Protein AF-A0A3N5R3W6-F1 (afdb_monomer)

Foldseek 3Di:
DVVVLVVLLVVLVVCCVVVVDDPVCSVVVSVVVVVVVVVVLVVLVVVVCVCCVPPVNVVVSVVVCVVCVVVVVVSCCSVVPDD

Mean predicted aligned error: 8.34 Å

Structure (mmCIF, N/CA/C/O backbone):
data_AF-A0A3N5R3W6-F1
#
_entry.id   AF-A0A3N5R3W6-F1
#
loop_
_atom_site.group_PDB
_atom_site.id
_atom_site.type_symbol
_atom_site.label_atom_id
_atom_site.label_alt_id
_atom_site.label_comp_id
_atom_site.label_asym_id
_atom_site.label_entity_id
_atom_site.label_seq_id
_atom_site.pdbx_PDB_ins_code
_atom_site.Cartn_x
_atom_site.Cartn_y
_atom_site.Cartn_z
_atom_site.occupancy
_atom_site.B_iso_or_equiv
_atom_site.auth_seq_id
_atom_site.auth_comp_id
_atom_site.auth_asym_id
_atom_site.auth_atom_id
_atom_site.pdbx_PDB_model_num
ATOM 1 N N . MET A 1 1 ? -5.653 3.001 -6.521 1.00 77.38 1 MET A N 1
ATOM 2 C CA . MET A 1 1 ? -5.083 3.449 -5.229 1.00 77.38 1 MET A CA 1
ATOM 3 C C . MET A 1 1 ? -6.181 3.751 -4.219 1.00 77.38 1 MET A C 1
ATOM 5 O O . MET A 1 1 ? -6.240 3.033 -3.234 1.00 77.38 1 MET A O 1
ATOM 9 N N . ALA A 1 2 ? -7.096 4.692 -4.486 1.00 84.94 2 ALA A N 1
ATOM 10 C CA . ALA A 1 2 ? -8.182 5.045 -3.557 1.00 84.94 2 ALA A CA 1
ATOM 11 C C . ALA A 1 2 ? -9.132 3.877 -3.212 1.00 84.94 2 ALA A C 1
ATOM 13 O O . ALA A 1 2 ? -9.313 3.567 -2.043 1.00 84.94 2 ALA A O 1
ATOM 14 N N . LEU A 1 3 ? -9.658 3.152 -4.210 1.00 86.88 3 LEU A N 1
ATOM 15 C CA . LEU A 1 3 ? -10.547 2.001 -3.959 1.00 86.88 3 LEU A CA 1
ATOM 16 C C . LEU A 1 3 ? -9.872 0.892 -3.137 1.00 86.88 3 LEU A C 1
ATOM 18 O O . LEU A 1 3 ? -10.460 0.345 -2.210 1.00 86.88 3 LEU A O 1
ATOM 22 N N . ARG A 1 4 ? -8.602 0.592 -3.437 1.00 87.50 4 ARG A N 1
ATOM 23 C CA . ARG A 1 4 ? -7.823 -0.398 -2.680 1.00 87.50 4 ARG A CA 1
ATOM 24 C C . ARG A 1 4 ? -7.531 0.078 -1.254 1.00 87.50 4 ARG A C 1
ATOM 26 O O . ARG A 1 4 ? -7.620 -0.731 -0.344 1.00 87.50 4 ARG A O 1
ATOM 33 N N . SER A 1 5 ? -7.230 1.366 -1.064 1.00 91.00 5 SER A N 1
ATOM 34 C CA . SER A 1 5 ? -7.096 1.991 0.261 1.00 91.00 5 SER A CA 1
ATOM 35 C C . SER A 1 5 ? -8.375 1.824 1.081 1.00 91.00 5 SER A C 1
ATOM 37 O O . SER A 1 5 ? -8.306 1.333 2.203 1.00 91.00 5 SER A O 1
ATOM 39 N N . GLY A 1 6 ? -9.537 2.131 0.494 1.00 92.44 6 GLY A N 1
ATOM 40 C CA . GLY A 1 6 ? -10.837 1.948 1.144 1.00 92.44 6 GLY A CA 1
ATOM 41 C C . GLY A 1 6 ? -11.101 0.495 1.543 1.00 92.44 6 GLY A C 1
ATOM 42 O O . GLY A 1 6 ? -11.473 0.232 2.682 1.00 92.44 6 GLY A O 1
ATOM 43 N N . ALA A 1 7 ? -10.820 -0.462 0.652 1.00 93.69 7 ALA A 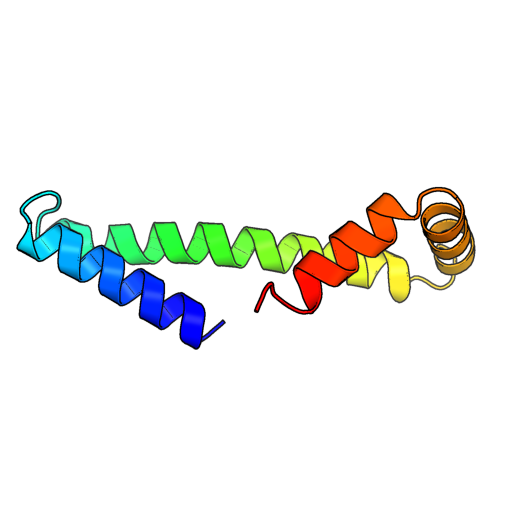N 1
ATOM 44 C CA . ALA A 1 7 ? -10.946 -1.887 0.966 1.00 93.69 7 ALA A CA 1
ATOM 45 C C . ALA A 1 7 ? -10.018 -2.327 2.116 1.00 93.69 7 ALA A C 1
ATOM 47 O O . ALA A 1 7 ? -10.423 -3.100 2.977 1.00 93.69 7 ALA A O 1
ATOM 48 N N . MET A 1 8 ? -8.786 -1.812 2.165 1.00 94.00 8 M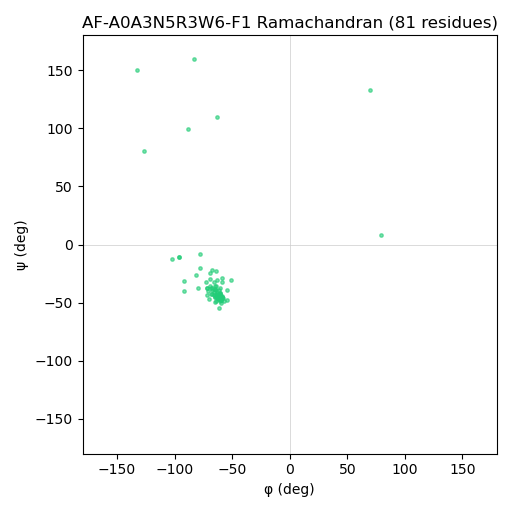ET A N 1
ATOM 49 C CA . MET A 1 8 ? -7.835 -2.109 3.246 1.00 94.00 8 MET A CA 1
ATOM 50 C C . MET A 1 8 ? -8.253 -1.481 4.581 1.00 94.00 8 MET A C 1
ATOM 52 O O . MET A 1 8 ? -8.051 -2.080 5.637 1.00 94.00 8 MET A O 1
ATOM 56 N N . ALA A 1 9 ? -8.845 -0.286 4.545 1.00 94.50 9 ALA A N 1
ATOM 57 C CA . ALA A 1 9 ? -9.415 0.347 5.728 1.00 94.50 9 ALA A CA 1
ATOM 58 C C . ALA A 1 9 ? -10.598 -0.469 6.268 1.00 94.50 9 ALA A C 1
ATOM 60 O O . ALA A 1 9 ? -10.641 -0.748 7.462 1.00 94.50 9 ALA A O 1
ATOM 61 N N . ALA A 1 10 ? -11.501 -0.916 5.388 1.00 95.94 10 ALA A N 1
ATOM 62 C CA . ALA A 1 10 ? -12.623 -1.775 5.758 1.00 95.94 10 ALA A CA 1
ATOM 63 C C . ALA A 1 10 ? -12.154 -3.085 6.413 1.00 95.94 10 ALA A C 1
ATOM 65 O O . ALA A 1 10 ? -12.643 -3.431 7.483 1.00 95.94 10 ALA A O 1
ATOM 66 N N . ASP A 1 11 ? -11.156 -3.758 5.834 1.00 95.00 11 ASP A N 1
ATOM 67 C CA . ASP A 1 11 ? -10.555 -4.969 6.411 1.00 95.00 11 ASP A CA 1
ATOM 68 C C . ASP A 1 11 ? -9.976 -4.714 7.814 1.00 95.00 11 ASP A C 1
ATOM 70 O O . ASP A 1 11 ? -10.242 -5.452 8.760 1.00 95.00 11 ASP A O 1
ATOM 74 N N . THR A 1 12 ? -9.258 -3.601 7.990 1.00 94.00 12 THR A N 1
ATOM 75 C CA . THR A 1 12 ? -8.680 -3.235 9.294 1.00 94.00 12 THR A CA 1
ATOM 76 C C . THR A 1 12 ? -9.766 -2.954 10.339 1.00 94.00 12 THR A C 1
ATOM 78 O O . THR A 1 12 ? -9.624 -3.336 11.499 1.00 94.00 12 THR A O 1
ATOM 81 N N . ILE A 1 13 ? -10.869 -2.321 9.935 1.00 96.25 13 ILE A N 1
ATOM 82 C CA . ILE A 1 13 ? -12.017 -2.044 10.805 1.00 96.25 13 ILE A CA 1
ATOM 83 C C . ILE A 1 13 ? -12.732 -3.342 11.201 1.00 96.25 13 ILE A C 1
ATOM 85 O O . ILE A 1 13 ? -13.073 -3.511 12.370 1.00 96.25 13 ILE A O 1
ATOM 89 N N . ILE A 1 14 ? -12.920 -4.275 10.263 1.00 96.81 14 ILE A N 1
ATOM 90 C CA . ILE A 1 14 ? -13.517 -5.589 10.544 1.00 96.81 14 ILE A CA 1
ATOM 91 C C . ILE A 1 14 ? -12.690 -6.328 11.599 1.00 96.81 14 ILE A C 1
ATOM 93 O O . ILE A 1 14 ? -13.254 -6.812 12.577 1.00 96.81 14 ILE A O 1
ATOM 97 N N . ARG A 1 15 ? -11.360 -6.336 11.455 1.00 95.50 15 ARG A N 1
ATOM 98 C CA . ARG A 1 15 ? -10.438 -6.972 12.411 1.00 95.50 15 ARG A CA 1
ATOM 99 C C . ARG A 1 15 ? -10.468 -6.333 13.801 1.00 95.50 15 ARG A C 1
ATOM 101 O O . ARG A 1 15 ? -10.240 -6.998 14.807 1.00 95.50 15 ARG A O 1
ATOM 108 N N . TYR A 1 16 ? -10.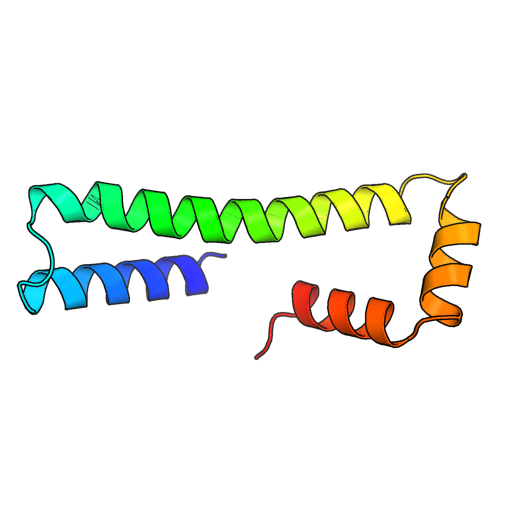753 -5.037 13.881 1.00 96.62 16 TYR A N 1
ATOM 109 C CA . TYR A 1 16 ? -10.976 -4.376 15.165 1.00 96.62 16 TYR A CA 1
ATOM 110 C C . TYR A 1 16 ? -12.288 -4.829 15.812 1.00 96.62 16 TYR A C 1
ATOM 112 O O . TYR A 1 16 ? -12.299 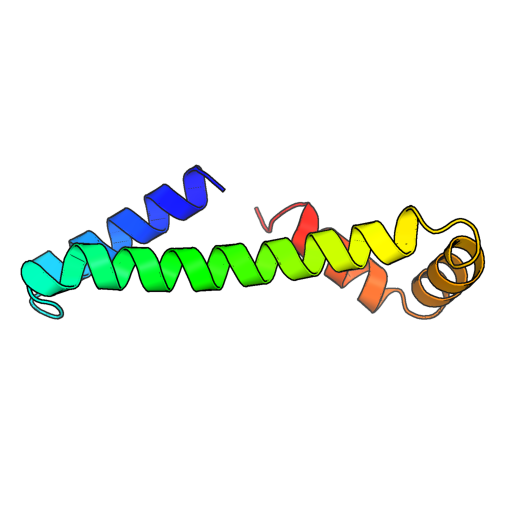-5.195 16.985 1.00 96.62 16 TYR A O 1
ATOM 120 N N . PHE A 1 17 ? -13.382 -4.872 15.048 1.00 97.00 17 PHE A N 1
ATOM 121 C CA . PHE A 1 17 ? -14.675 -5.327 15.565 1.00 97.00 17 PHE A CA 1
ATOM 122 C C . PHE A 1 17 ? -14.716 -6.830 15.881 1.00 97.00 17 PHE A C 1
ATOM 124 O O . PHE A 1 17 ? -15.494 -7.232 16.743 1.00 97.00 17 PHE A O 1
ATOM 131 N N . SER A 1 18 ? -13.871 -7.653 15.249 1.00 96.62 18 SER A N 1
ATOM 132 C CA . SER A 1 18 ? -13.701 -9.072 15.600 1.00 96.62 18 SER A CA 1
ATOM 133 C C . SER A 1 18 ? -12.843 -9.296 16.854 1.00 96.62 18 SER A C 1
ATOM 135 O O . SER A 1 18 ? -12.762 -10.421 17.343 1.00 96.62 18 SER A O 1
ATOM 137 N N . GLY A 1 19 ? -12.215 -8.245 17.394 1.00 95.19 19 GLY A N 1
ATOM 138 C CA . GLY A 1 19 ? -11.323 -8.328 18.552 1.00 95.19 19 GLY A CA 1
ATOM 139 C C . GLY A 1 19 ? -9.912 -8.837 18.233 1.00 95.19 19 GLY A C 1
ATOM 140 O O . GLY A 1 19 ? -9.131 -9.056 19.157 1.00 95.19 19 GLY A O 1
ATOM 141 N N . GLU A 1 20 ? -9.556 -9.005 16.954 1.00 95.81 20 GLU A N 1
ATOM 142 C CA . GLU A 1 20 ? -8.207 -9.418 16.536 1.00 95.81 20 GLU A CA 1
ATOM 143 C C . GLU A 1 20 ? -7.146 -8.343 16.782 1.00 95.81 20 GLU A C 1
ATOM 145 O O . GLU A 1 20 ? -5.974 -8.667 16.970 1.00 95.81 20 GLU A O 1
ATOM 150 N N . ILE A 1 21 ? -7.537 -7.067 16.737 1.00 95.50 21 ILE A N 1
ATOM 151 C CA . ILE A 1 21 ? -6.654 -5.928 17.004 1.00 95.50 21 ILE A CA 1
ATOM 152 C C . ILE A 1 21 ? -7.324 -4.938 17.953 1.00 95.50 21 ILE A C 1
ATOM 154 O O . ILE A 1 21 ? -8.544 -4.771 17.954 1.00 95.50 21 ILE A O 1
ATOM 158 N N . LYS A 1 22 ? -6.519 -4.239 18.751 1.00 95.38 22 LYS A N 1
ATOM 159 C CA . LYS A 1 22 ? -6.997 -3.209 19.682 1.00 95.38 22 LYS A CA 1
ATOM 160 C C . LYS A 1 22 ? -7.179 -1.869 18.973 1.00 95.38 22 LYS A C 1
ATOM 162 O O . LYS A 1 22 ? -6.532 -1.585 17.968 1.00 95.38 22 LYS A O 1
ATOM 167 N N . ALA A 1 23 ? -7.984 -0.982 19.562 1.00 92.44 23 ALA A N 1
ATOM 168 C CA . ALA A 1 23 ? -8.198 0.372 19.036 1.00 92.44 23 ALA A CA 1
ATOM 169 C C . ALA A 1 23 ? -6.876 1.142 18.833 1.00 92.44 23 ALA A C 1
ATOM 171 O O . ALA A 1 23 ? -6.695 1.812 17.819 1.00 92.44 23 ALA A O 1
ATOM 172 N N . ALA A 1 24 ? -5.925 0.986 19.762 1.00 94.12 24 ALA A N 1
ATOM 173 C CA . ALA A 1 24 ? -4.600 1.604 19.684 1.00 94.12 24 ALA A CA 1
ATOM 174 C C . ALA A 1 24 ? -3.758 1.109 18.490 1.00 94.12 24 ALA A C 1
ATOM 176 O O . ALA A 1 24 ? -2.856 1.807 18.038 1.00 94.12 24 ALA A O 1
ATOM 177 N N . GLU A 1 25 ? -4.055 -0.080 17.963 1.00 92.88 25 GLU A N 1
ATOM 178 C CA . GLU A 1 25 ? -3.304 -0.722 16.882 1.00 92.88 25 GLU A CA 1
ATOM 179 C C . GLU A 1 25 ? -3.927 -0.460 15.506 1.00 92.88 25 GLU A C 1
ATOM 181 O O . GLU A 1 25 ? -3.304 -0.766 14.489 1.00 92.88 25 GLU A O 1
ATOM 186 N N . LEU A 1 26 ? -5.140 0.100 15.447 1.00 92.62 26 LEU A N 1
ATOM 187 C CA . LEU A 1 26 ? -5.919 0.251 14.216 1.00 92.62 26 LEU A CA 1
ATOM 188 C C . LEU A 1 26 ? -5.206 1.139 13.184 1.00 92.62 26 LEU A C 1
ATOM 190 O O . LEU A 1 26 ? -4.960 0.711 12.054 1.00 92.62 26 LEU A O 1
ATOM 194 N N . ALA A 1 27 ? -4.831 2.357 13.580 1.00 93.94 27 ALA A N 1
ATOM 195 C CA . ALA A 1 27 ? -4.194 3.328 12.687 1.00 93.94 27 ALA A CA 1
ATOM 196 C C . ALA A 1 27 ? -2.828 2.839 12.174 1.00 93.94 27 ALA A C 1
ATOM 198 O O . ALA A 1 27 ? -2.508 2.965 10.989 1.00 93.94 27 ALA A O 1
ATOM 199 N N . ASP A 1 28 ? -2.040 2.244 13.063 1.00 95.12 28 ASP A N 1
ATOM 200 C CA . ASP A 1 28 ? -0.706 1.723 12.774 1.00 95.12 28 ASP A CA 1
ATOM 201 C C . ASP A 1 28 ? -0.770 0.462 11.887 1.00 95.12 28 ASP A C 1
ATOM 203 O O . ASP A 1 28 ? -0.043 0.330 10.899 1.00 95.12 28 ASP A O 1
ATOM 207 N N . SER A 1 29 ? -1.731 -0.431 12.144 1.00 92.12 29 SER A N 1
ATOM 208 C CA . SER A 1 29 ? -1.980 -1.614 11.309 1.00 92.12 29 SER A CA 1
ATOM 209 C C . SER A 1 29 ? -2.401 -1.243 9.890 1.00 92.12 29 SER A C 1
ATOM 211 O O . SER A 1 29 ? -1.834 -1.779 8.931 1.00 92.12 29 SER A O 1
ATOM 213 N N . TYR A 1 30 ? -3.329 -0.293 9.746 1.00 95.44 30 TYR A N 1
ATOM 214 C CA . TYR A 1 30 ? -3.721 0.232 8.440 1.00 95.44 30 TYR A CA 1
ATOM 215 C C . TYR A 1 30 ? -2.531 0.880 7.720 1.00 95.44 30 TYR A C 1
ATOM 217 O O . TYR A 1 30 ? -2.252 0.543 6.568 1.00 95.44 30 TYR A O 1
ATOM 225 N N . SER A 1 31 ? -1.785 1.753 8.403 1.00 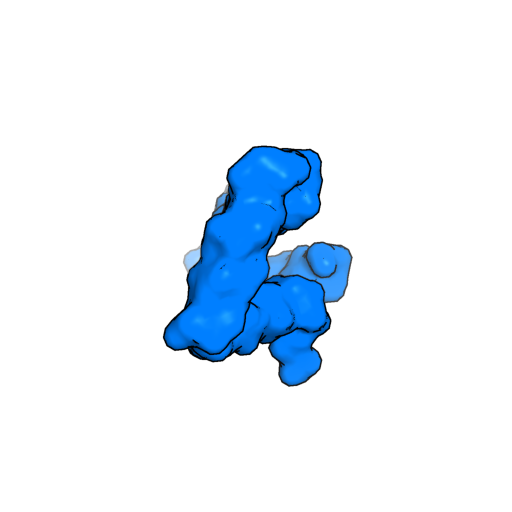94.19 31 SER A N 1
ATOM 226 C CA . SER A 1 31 ? -0.660 2.485 7.807 1.00 94.19 31 SER A CA 1
ATOM 227 C C . SER A 1 31 ? 0.427 1.542 7.291 1.00 94.19 31 SER A C 1
ATOM 229 O O . SER A 1 31 ? 0.859 1.670 6.145 1.00 94.19 31 SER A O 1
ATOM 231 N N . ARG A 1 32 ? 0.801 0.518 8.069 1.00 94.44 32 ARG A N 1
ATOM 232 C CA . ARG A 1 32 ? 1.764 -0.510 7.634 1.00 94.44 32 ARG A CA 1
ATOM 233 C C . ARG A 1 32 ? 1.263 -1.347 6.465 1.00 94.44 32 ARG A C 1
ATOM 235 O O . ARG A 1 32 ? 2.046 -1.757 5.603 1.00 94.44 32 ARG A O 1
ATOM 242 N N . ALA A 1 33 ? -0.024 -1.691 6.450 1.00 92.50 33 ALA A N 1
ATOM 243 C CA . ALA A 1 33 ? -0.609 -2.419 5.331 1.00 92.50 33 ALA A CA 1
ATOM 244 C C . ALA A 1 33 ? -0.558 -1.559 4.061 1.00 92.50 33 ALA A C 1
ATOM 246 O O . ALA A 1 33 ? -0.062 -2.014 3.026 1.00 92.50 33 ALA A O 1
ATOM 247 N N . TRP A 1 34 ? -0.996 -0.304 4.165 1.00 92.75 34 TRP A N 1
ATOM 248 C CA . TRP A 1 34 ? -0.999 0.663 3.075 1.00 92.75 34 TRP A CA 1
ATOM 249 C C . TRP A 1 34 ? 0.403 0.917 2.520 1.00 92.75 34 TRP A C 1
ATOM 251 O O . TRP A 1 34 ? 0.609 0.824 1.312 1.00 92.75 34 TRP A O 1
ATOM 261 N N . GLU A 1 35 ? 1.387 1.159 3.384 1.00 93.12 35 GLU A N 1
ATOM 262 C CA . GLU A 1 35 ? 2.767 1.422 2.977 1.00 93.12 35 GLU A CA 1
ATOM 263 C C . GLU A 1 35 ? 3.373 0.244 2.205 1.00 93.12 35 GLU A C 1
ATOM 265 O O . GLU A 1 35 ? 4.022 0.447 1.175 1.00 93.12 35 GLU A O 1
ATOM 270 N N . ARG A 1 36 ? 3.127 -0.997 2.647 1.00 91.12 36 ARG A N 1
ATOM 271 C CA . ARG A 1 36 ? 3.593 -2.201 1.939 1.00 91.12 36 ARG A CA 1
ATOM 272 C C . ARG A 1 36 ? 2.986 -2.313 0.541 1.00 91.12 36 ARG A C 1
ATOM 274 O O . ARG A 1 36 ? 3.719 -2.539 -0.427 1.00 91.12 36 ARG A O 1
ATOM 281 N N . GLU A 1 37 ? 1.674 -2.118 0.421 1.00 89.62 37 GLU A N 1
ATOM 282 C CA . GLU A 1 37 ? 0.966 -2.168 -0.864 1.00 89.62 37 GLU A CA 1
ATOM 283 C C . GLU A 1 37 ? 1.431 -1.039 -1.799 1.00 89.62 37 GLU A C 1
ATOM 285 O O . GLU A 1 37 ? 1.743 -1.268 -2.974 1.00 89.62 37 GLU A O 1
ATOM 290 N N . PHE A 1 38 ? 1.550 0.177 -1.264 1.00 88.94 38 PHE A N 1
ATOM 291 C CA . PHE A 1 38 ? 1.964 1.358 -2.008 1.00 88.94 38 PHE A CA 1
ATOM 292 C C . PHE A 1 38 ? 3.410 1.241 -2.502 1.00 88.94 38 PHE A C 1
ATOM 294 O O . PHE A 1 38 ? 3.659 1.393 -3.698 1.00 88.94 38 PHE A O 1
ATOM 301 N N . ARG A 1 39 ? 4.362 0.875 -1.631 1.00 89.69 39 ARG A N 1
ATOM 302 C CA . ARG A 1 39 ? 5.776 0.681 -2.007 1.00 89.69 39 ARG A CA 1
ATOM 303 C C . ARG A 1 39 ? 5.960 -0.414 -3.050 1.00 89.69 39 ARG A C 1
ATOM 305 O O . ARG A 1 39 ? 6.818 -0.291 -3.922 1.00 89.69 39 ARG A O 1
ATOM 312 N N . SER A 1 40 ? 5.184 -1.495 -2.976 1.00 86.00 40 SER A N 1
ATOM 313 C CA . SER A 1 40 ? 5.214 -2.564 -3.982 1.00 86.00 40 SER A CA 1
ATOM 314 C C . SER A 1 40 ? 4.856 -2.027 -5.370 1.00 86.00 40 SER A C 1
ATOM 316 O O . SER A 1 40 ? 5.584 -2.249 -6.336 1.00 86.00 40 SER A O 1
ATOM 318 N N . ARG A 1 41 ? 3.773 -1.250 -5.464 1.00 83.62 41 ARG A N 1
ATOM 319 C CA . ARG A 1 41 ? 3.313 -0.665 -6.731 1.00 83.62 41 ARG A CA 1
ATOM 320 C C . ARG A 1 41 ? 4.227 0.458 -7.223 1.00 83.62 41 ARG A C 1
ATOM 322 O O . ARG A 1 41 ? 4.492 0.522 -8.419 1.00 83.62 41 ARG A O 1
ATOM 329 N N . LEU A 1 42 ? 4.760 1.278 -6.317 1.00 86.12 42 LEU A N 1
ATOM 330 C CA . LEU A 1 42 ? 5.695 2.353 -6.650 1.00 86.12 42 LEU A CA 1
ATOM 331 C C . LEU A 1 42 ? 7.001 1.808 -7.240 1.00 86.12 42 LEU A C 1
ATOM 333 O O . LEU A 1 42 ? 7.468 2.320 -8.249 1.00 86.12 42 LEU A O 1
ATOM 337 N N . ARG A 1 43 ? 7.559 0.730 -6.673 1.00 86.50 43 ARG A N 1
ATOM 338 C CA . ARG A 1 43 ? 8.764 0.086 -7.226 1.00 86.50 43 ARG A CA 1
ATOM 339 C C . ARG A 1 43 ? 8.546 -0.435 -8.641 1.00 86.50 43 ARG A C 1
ATOM 341 O O . ARG A 1 43 ? 9.409 -0.247 -9.488 1.00 86.50 43 ARG A O 1
ATOM 348 N N . VAL A 1 44 ? 7.394 -1.055 -8.903 1.00 83.19 44 VAL A N 1
ATOM 349 C CA . VAL A 1 44 ? 7.047 -1.516 -10.256 1.00 83.19 44 VAL A CA 1
ATOM 350 C C . VAL A 1 44 ? 6.931 -0.331 -11.210 1.00 83.19 44 VAL A C 1
ATOM 352 O O . VAL A 1 44 ? 7.484 -0.388 -12.302 1.00 83.19 44 VAL A O 1
ATOM 355 N N . ALA A 1 4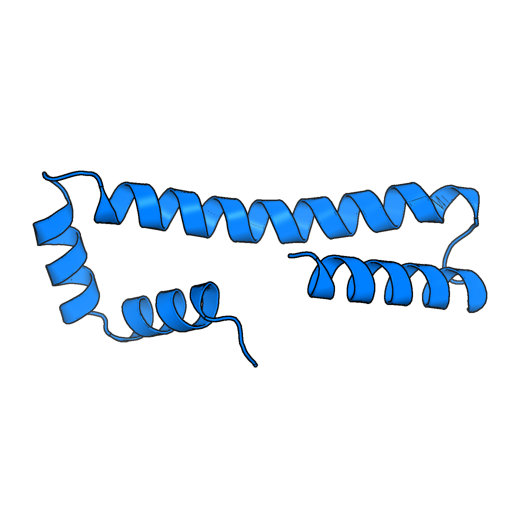5 ? 6.270 0.751 -10.792 1.00 80.31 45 ALA A N 1
ATOM 356 C CA . ALA A 1 45 ? 6.141 1.955 -11.607 1.00 80.31 45 ALA A CA 1
ATOM 357 C C . ALA A 1 45 ? 7.507 2.582 -11.928 1.00 80.31 45 ALA A C 1
ATOM 359 O O . ALA A 1 45 ? 7.781 2.854 -13.090 1.00 80.31 45 ALA A O 1
ATOM 360 N N . LEU A 1 46 ? 8.387 2.736 -10.934 1.00 84.19 46 LEU A N 1
ATOM 361 C CA . LEU A 1 46 ? 9.737 3.278 -11.120 1.00 84.19 46 LEU A CA 1
ATOM 362 C C . LEU A 1 46 ? 10.614 2.374 -11.998 1.00 84.19 46 LEU A C 1
ATOM 364 O O . LEU A 1 46 ? 11.348 2.874 -12.846 1.00 84.19 46 LEU A O 1
ATOM 368 N N . ALA A 1 47 ? 10.515 1.051 -11.845 1.00 82.56 47 ALA A N 1
ATOM 369 C CA . ALA A 1 47 ? 11.219 0.102 -12.707 1.00 82.56 47 ALA A CA 1
ATOM 370 C C . ALA A 1 47 ? 10.737 0.200 -14.163 1.00 82.56 47 ALA A C 1
ATOM 372 O O . ALA A 1 47 ? 11.550 0.236 -15.085 1.00 82.56 47 ALA A O 1
ATOM 373 N N . LEU A 1 48 ? 9.419 0.305 -14.369 1.00 76.69 48 LEU A N 1
ATOM 374 C CA . LEU A 1 48 ? 8.830 0.494 -15.693 1.00 76.69 48 LEU A CA 1
ATOM 375 C C . LEU A 1 48 ? 9.267 1.828 -16.305 1.00 76.69 48 LEU A C 1
ATOM 377 O O . LEU A 1 48 ? 9.638 1.890 -17.472 1.00 76.69 48 LEU A O 1
ATOM 381 N N . GLN A 1 49 ? 9.263 2.887 -15.497 1.00 79.81 49 GLN A N 1
ATOM 382 C CA . GLN A 1 49 ? 9.687 4.220 -15.896 1.00 79.81 49 GLN A CA 1
ATOM 383 C C . GLN A 1 49 ? 11.156 4.214 -16.337 1.00 79.81 49 GLN A C 1
ATOM 385 O O . GLN A 1 49 ? 11.475 4.732 -17.403 1.00 79.81 49 GLN A O 1
ATOM 390 N N . GLY A 1 50 ? 12.037 3.562 -15.575 1.00 77.62 50 GLY A N 1
ATOM 391 C CA . GLY A 1 50 ? 13.448 3.400 -15.929 1.00 77.62 50 GLY A CA 1
ATOM 392 C C . GLY A 1 50 ? 13.671 2.579 -17.202 1.00 77.62 50 GLY A C 1
ATOM 393 O O . GLY A 1 50 ? 14.562 2.904 -17.980 1.00 77.62 50 GLY A O 1
ATOM 394 N N . LEU A 1 51 ? 12.849 1.558 -17.456 1.00 72.81 51 LEU A N 1
ATOM 395 C CA . LEU A 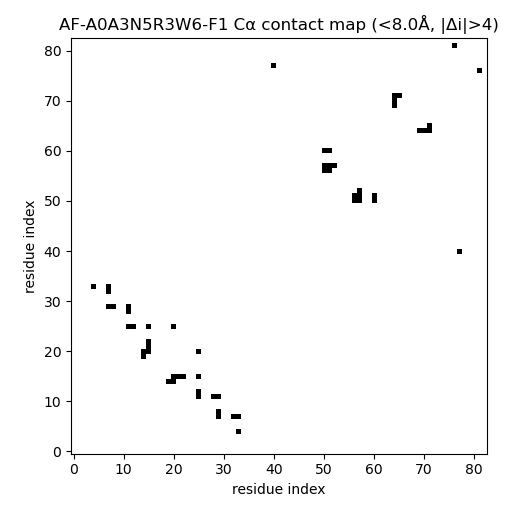1 51 ? 12.920 0.761 -18.687 1.00 72.81 51 LEU A CA 1
ATOM 396 C C . LEU A 1 51 ? 12.418 1.528 -19.919 1.00 72.81 51 LEU A C 1
ATOM 398 O O . LEU A 1 51 ? 12.979 1.377 -21.000 1.00 72.81 51 LEU A O 1
ATOM 402 N N . LEU A 1 52 ? 11.370 2.342 -19.764 1.00 70.50 52 LEU A N 1
ATOM 403 C CA . LEU A 1 52 ? 10.692 3.002 -20.883 1.00 70.50 52 LEU A CA 1
ATOM 404 C C . LEU A 1 52 ? 11.236 4.396 -21.214 1.00 70.50 52 LEU A C 1
ATOM 406 O O . LEU A 1 52 ? 11.187 4.780 -22.377 1.00 70.50 52 LEU A O 1
ATOM 410 N N . LEU A 1 53 ? 11.730 5.164 -20.236 1.00 71.19 53 LEU A N 1
ATOM 411 C CA . LEU A 1 53 ? 12.186 6.550 -20.450 1.00 71.19 53 LEU A CA 1
ATOM 412 C C . LEU A 1 53 ? 13.693 6.689 -20.669 1.00 71.19 53 LEU A C 1
ATOM 414 O O . LEU A 1 53 ? 14.151 7.756 -21.073 1.00 71.19 53 LEU A O 1
ATOM 418 N N . ASN A 1 54 ? 14.478 5.634 -20.445 1.00 70.00 54 ASN A N 1
ATOM 419 C CA . ASN A 1 54 ? 15.906 5.667 -20.738 1.00 70.00 54 ASN A CA 1
ATOM 420 C C . ASN A 1 54 ? 16.143 5.228 -22.192 1.00 70.00 54 ASN A C 1
ATOM 422 O O . ASN A 1 54 ? 16.162 4.038 -22.502 1.00 70.00 54 ASN A O 1
ATOM 426 N N . SER A 1 55 ? 16.332 6.201 -23.090 1.00 61.47 55 SER A N 1
ATOM 427 C CA . SER A 1 55 ? 16.487 6.014 -24.547 1.00 61.47 55 SER A CA 1
ATOM 428 C C . SER A 1 55 ? 17.547 4.969 -24.948 1.00 61.47 55 SER A C 1
ATOM 430 O O . SER A 1 55 ? 17.369 4.274 -25.941 1.00 61.47 55 SER A O 1
ATOM 432 N N . LYS A 1 56 ? 18.609 4.774 -24.151 1.00 67.19 56 LYS A N 1
ATOM 433 C CA . LYS A 1 56 ? 19.643 3.747 -24.408 1.00 67.19 56 LYS A CA 1
ATOM 434 C C . LYS A 1 56 ? 19.227 2.321 -24.023 1.00 67.19 56 LYS A C 1
ATOM 436 O O . LYS A 1 56 ? 19.842 1.364 -24.478 1.00 67.19 56 LYS A O 1
ATOM 441 N N . MET A 1 57 ? 18.222 2.171 -23.159 1.00 66.50 57 MET A N 1
ATOM 442 C CA . MET A 1 57 ? 17.722 0.872 -22.696 1.00 66.50 57 MET A CA 1
ATOM 443 C C . MET A 1 57 ? 16.423 0.457 -23.382 1.00 66.50 57 MET A C 1
ATOM 445 O O . MET A 1 57 ? 16.073 -0.715 -23.286 1.00 66.50 57 MET A O 1
ATOM 449 N N . GLN A 1 58 ? 15.747 1.362 -24.096 1.00 67.19 58 GLN A N 1
ATOM 450 C CA . GLN A 1 58 ? 14.510 1.062 -24.820 1.00 67.19 58 GLN A CA 1
ATOM 451 C C . GLN A 1 58 ? 14.670 -0.117 -25.783 1.00 67.19 58 GLN A C 1
ATOM 453 O O . GLN A 1 58 ? 13.879 -1.049 -25.707 1.00 67.19 58 GLN A O 1
ATOM 458 N N . ASP A 1 59 ? 15.720 -0.151 -26.608 1.00 71.31 59 ASP A N 1
ATOM 459 C CA . ASP A 1 59 ? 15.925 -1.243 -27.575 1.00 71.31 59 ASP A CA 1
ATOM 460 C C . ASP A 1 59 ? 16.189 -2.601 -26.913 1.00 71.31 59 ASP A C 1
ATOM 462 O O . ASP A 1 59 ? 15.832 -3.653 -27.450 1.00 71.31 59 ASP A O 1
ATOM 466 N N . SER A 1 60 ? 16.838 -2.603 -25.749 1.00 72.69 60 SER A N 1
ATOM 467 C CA . SER A 1 60 ? 17.105 -3.822 -24.978 1.00 72.69 60 SER A CA 1
ATOM 468 C C . SER A 1 60 ? 15.874 -4.258 -24.189 1.00 72.69 60 SER A C 1
ATOM 470 O O . SER A 1 60 ? 15.588 -5.449 -24.108 1.00 72.69 60 SER A O 1
ATOM 472 N N . ALA A 1 61 ? 15.114 -3.303 -23.653 1.00 69.12 61 ALA A N 1
ATOM 473 C CA . ALA A 1 61 ? 13.852 -3.540 -22.968 1.00 69.12 61 ALA A CA 1
ATOM 474 C C . ALA A 1 61 ? 12.792 -4.083 -23.935 1.00 69.12 61 ALA A C 1
ATOM 476 O O . ALA A 1 61 ? 12.126 -5.062 -23.607 1.00 69.12 61 ALA A O 1
ATOM 477 N N . LEU A 1 62 ? 12.682 -3.518 -25.144 1.00 71.62 62 LEU A N 1
ATOM 478 C CA . LEU A 1 62 ? 11.785 -4.017 -26.187 1.00 71.62 62 LEU A CA 1
ATOM 479 C C . LEU A 1 62 ? 12.158 -5.442 -26.590 1.00 71.62 62 LEU A C 1
ATOM 481 O O . LEU A 1 62 ? 11.282 -6.298 -26.655 1.00 71.62 62 LEU A O 1
ATOM 485 N N . ARG A 1 63 ? 13.454 -5.716 -26.796 1.00 74.31 63 ARG A N 1
ATOM 486 C CA . ARG A 1 63 ? 13.944 -7.068 -27.105 1.00 74.31 63 ARG A CA 1
ATOM 487 C C . ARG A 1 63 ? 13.650 -8.061 -25.984 1.00 74.31 63 ARG A C 1
ATOM 489 O O . ARG A 1 63 ? 13.163 -9.148 -26.268 1.00 74.31 63 ARG A O 1
ATOM 496 N N . LEU A 1 64 ? 13.863 -7.680 -24.725 1.00 72.25 64 LEU A N 1
ATOM 497 C CA . LEU A 1 64 ? 13.534 -8.506 -23.558 1.00 72.25 64 LEU A CA 1
ATOM 498 C C . LEU A 1 64 ? 12.036 -8.809 -23.458 1.00 72.25 64 LEU A C 1
ATOM 500 O O . LEU A 1 64 ? 11.669 -9.951 -23.206 1.00 72.25 64 LEU A O 1
ATOM 504 N N . VAL A 1 65 ? 11.170 -7.819 -23.684 1.00 71.69 65 VAL A N 1
ATOM 505 C CA . VAL A 1 65 ? 9.712 -8.016 -23.664 1.00 71.69 65 VAL A CA 1
ATOM 506 C C . VAL A 1 65 ? 9.252 -8.886 -24.839 1.00 71.69 65 VAL A C 1
ATOM 508 O O . VAL A 1 65 ? 8.382 -9.734 -24.654 1.00 71.69 65 VAL A O 1
ATOM 511 N N . HIS A 1 66 ? 9.860 -8.736 -26.019 1.00 71.00 66 HIS A 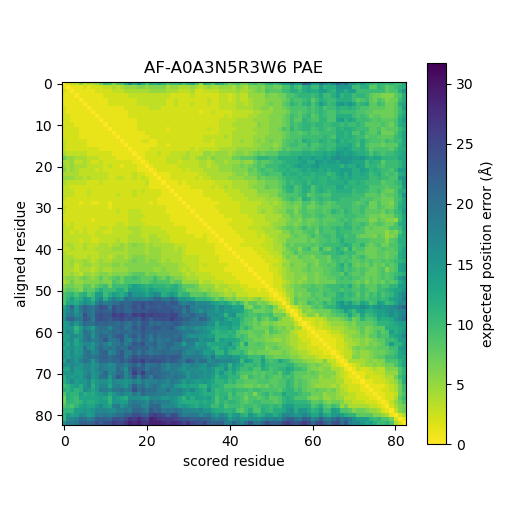N 1
ATOM 512 C CA . HIS A 1 66 ? 9.581 -9.586 -27.182 1.00 71.00 66 HIS A CA 1
ATOM 513 C C . HIS A 1 66 ? 10.049 -11.033 -26.982 1.00 71.00 66 HIS A C 1
ATOM 515 O O . HIS A 1 66 ? 9.385 -11.965 -27.426 1.00 71.00 66 HIS A O 1
ATOM 521 N N . GLN A 1 67 ? 11.194 -11.225 -26.324 1.00 76.88 67 GLN A N 1
ATOM 522 C CA . GLN A 1 67 ? 11.785 -12.542 -26.093 1.00 76.88 67 GLN A CA 1
ATOM 523 C C . GLN A 1 67 ? 11.149 -13.261 -24.894 1.00 76.88 67 GLN A C 1
ATOM 525 O O . GLN A 1 67 ? 11.101 -14.488 -24.864 1.00 76.88 67 GLN A O 1
ATOM 530 N N . PHE A 1 68 ? 10.610 -12.505 -23.934 1.00 73.62 68 PHE A N 1
ATOM 531 C CA . PHE A 1 68 ? 9.923 -13.020 -22.753 1.00 73.62 68 PHE A CA 1
ATOM 532 C C . PHE A 1 68 ? 8.523 -12.400 -22.620 1.00 73.62 68 PHE A C 1
ATOM 534 O O . PHE A 1 68 ? 8.315 -11.506 -21.791 1.00 73.62 68 PHE A O 1
ATOM 541 N N . PRO A 1 69 ? 7.526 -12.906 -23.374 1.00 71.50 69 PRO A N 1
ATOM 542 C CA . PRO A 1 69 ? 6.160 -12.378 -23.353 1.00 71.50 69 PRO A CA 1
ATOM 543 C C . PRO A 1 69 ? 5.520 -12.427 -21.957 1.00 71.50 69 PRO A C 1
ATOM 545 O O . PRO A 1 69 ? 4.748 -11.537 -21.608 1.00 71.50 69 PRO A O 1
ATOM 548 N N . MET A 1 70 ? 5.920 -13.381 -21.106 1.00 74.06 70 MET A N 1
ATOM 549 C CA . MET A 1 70 ? 5.497 -13.440 -19.699 1.00 74.06 70 MET A CA 1
ATOM 550 C C . MET A 1 70 ? 5.863 -12.183 -18.897 1.00 74.06 70 MET A C 1
ATOM 552 O O . MET A 1 70 ? 5.127 -11.801 -17.988 1.00 74.06 70 MET A O 1
ATOM 556 N N . VAL A 1 71 ? 6.978 -11.515 -19.212 1.00 72.50 71 VAL A N 1
ATOM 557 C CA . VAL A 1 71 ? 7.372 -10.267 -18.539 1.00 72.50 71 VAL A CA 1
ATOM 558 C C . VAL A 1 71 ? 6.445 -9.134 -18.968 1.00 72.50 71 VAL A C 1
ATOM 560 O O . VAL A 1 71 ? 5.954 -8.391 -18.120 1.00 72.50 71 VAL A O 1
ATOM 563 N N . GLY A 1 72 ? 6.141 -9.039 -20.265 1.00 67.69 72 GLY A N 1
ATOM 564 C CA . GLY A 1 72 ? 5.163 -8.081 -20.783 1.00 67.69 72 GLY A CA 1
ATOM 565 C C . GLY A 1 72 ? 3.778 -8.285 -20.166 1.00 67.69 72 GLY A C 1
ATOM 566 O O . GLY A 1 72 ? 3.160 -7.333 -19.689 1.00 67.69 72 GLY A O 1
ATOM 567 N N . GLU A 1 73 ? 3.327 -9.534 -20.089 1.00 71.88 73 GLU A N 1
ATOM 568 C CA . GLU A 1 73 ? 2.042 -9.909 -19.503 1.00 71.88 73 GLU A CA 1
ATOM 569 C C . GLU A 1 73 ? 1.987 -9.624 -17.992 1.00 71.88 73 GLU A C 1
ATOM 571 O O . GLU A 1 73 ? 1.006 -9.070 -17.489 1.00 71.88 73 GLU A O 1
ATOM 576 N N . PHE A 1 74 ? 3.073 -9.896 -17.262 1.00 74.50 74 PHE A N 1
ATOM 577 C CA . PHE A 1 74 ? 3.202 -9.560 -15.843 1.00 74.50 74 PHE A CA 1
ATOM 578 C C . PHE A 1 74 ? 3.101 -8.049 -15.593 1.00 74.50 74 PHE A C 1
ATOM 580 O O . PHE A 1 74 ? 2.399 -7.614 -14.672 1.00 74.50 74 PHE A O 1
ATOM 587 N N . LEU A 1 75 ? 3.764 -7.240 -16.424 1.00 68.31 75 LEU A N 1
ATOM 588 C CA . LEU A 1 75 ? 3.731 -5.779 -16.337 1.00 68.31 75 LEU A CA 1
ATOM 589 C C . LEU A 1 75 ? 2.346 -5.222 -16.692 1.00 68.31 75 LEU A C 1
ATOM 591 O O . LEU A 1 75 ? 1.828 -4.369 -15.965 1.00 68.31 75 LEU A O 1
ATOM 595 N N . LEU A 1 76 ? 1.707 -5.746 -17.741 1.00 69.00 76 LEU A N 1
ATOM 596 C CA . LEU A 1 76 ? 0.331 -5.407 -18.124 1.00 69.00 76 LEU A CA 1
ATOM 597 C C . LEU A 1 76 ? -0.663 -5.739 -17.008 1.00 69.00 76 LEU A C 1
ATOM 599 O O . LEU A 1 76 ? -1.485 -4.899 -16.644 1.00 69.00 76 LEU A O 1
ATOM 603 N N . ARG A 1 77 ? -0.551 -6.920 -16.394 1.00 72.62 77 ARG A N 1
ATOM 604 C CA . ARG A 1 77 ? -1.416 -7.342 -15.282 1.00 72.62 77 ARG A CA 1
ATOM 605 C C . ARG A 1 77 ? -1.225 -6.473 -14.037 1.00 72.62 77 ARG A C 1
ATOM 607 O O . ARG A 1 77 ? -2.185 -6.169 -13.331 1.00 72.62 77 ARG A O 1
ATOM 614 N N . LYS A 1 78 ? 0.007 -6.032 -13.768 1.00 68.44 78 LYS A N 1
ATOM 615 C CA . LYS A 1 78 ? 0.316 -5.122 -12.653 1.00 68.44 78 LYS A CA 1
ATOM 616 C C . LYS A 1 78 ? -0.169 -3.688 -12.883 1.00 68.44 78 LYS A C 1
ATOM 618 O O . LYS A 1 78 ? -0.509 -3.026 -11.903 1.00 68.44 78 LYS A O 1
ATOM 623 N N . THR A 1 79 ? -0.195 -3.218 -14.130 1.00 66.12 79 THR A N 1
ATOM 624 C CA . THR A 1 79 ? -0.545 -1.830 -14.488 1.00 66.12 79 THR A CA 1
ATOM 625 C C . THR A 1 79 ? -2.027 -1.629 -14.781 1.00 66.12 79 THR A C 1
ATOM 627 O O . THR A 1 79 ? -2.589 -0.647 -14.304 1.00 66.12 79 THR A O 1
ATOM 630 N N . ARG A 1 80 ? -2.693 -2.561 -15.477 1.00 65.00 80 ARG A N 1
ATOM 631 C CA . ARG A 1 80 ? -4.152 -2.498 -15.693 1.00 65.00 80 ARG A CA 1
ATOM 632 C C . ARG A 1 80 ? -4.949 -2.700 -14.406 1.00 65.00 80 ARG A C 1
ATOM 634 O O . ARG A 1 80 ? -6.079 -2.238 -14.316 1.00 65.00 80 ARG A O 1
ATOM 641 N N . GLY A 1 81 ? -4.335 -3.325 -13.399 1.00 56.56 81 GLY A N 1
ATOM 642 C CA . GLY A 1 81 ? -5.059 -3.853 -12.252 1.00 56.56 81 GLY A CA 1
ATOM 643 C C . GLY A 1 81 ? -5.884 -5.058 -12.698 1.00 56.56 81 GLY A C 1
ATOM 644 O O . GLY A 1 81 ? -6.540 -5.026 -13.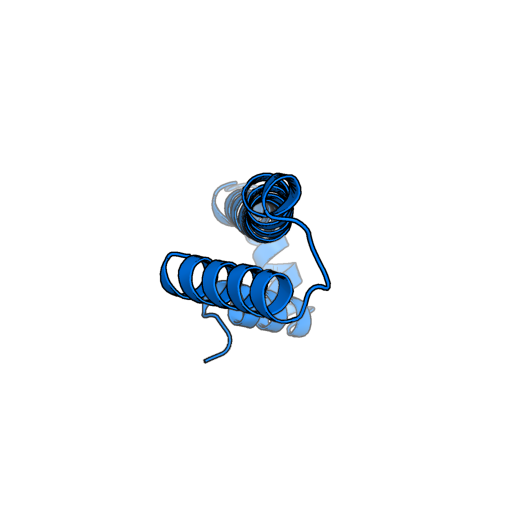734 1.00 56.56 81 GLY A O 1
ATOM 645 N N . SER A 1 82 ? -5.822 -6.155 -11.949 1.00 48.25 82 SER A N 1
ATOM 646 C CA . SER A 1 82 ? -6.830 -7.201 -12.107 1.00 48.25 82 SER A CA 1
ATOM 647 C C . SER A 1 82 ? -8.175 -6.585 -11.723 1.00 48.25 82 SER A C 1
ATOM 649 O O . SER A 1 82 ? -8.351 -6.214 -10.557 1.00 48.25 82 SER A O 1
ATOM 651 N N . LEU A 1 83 ? -9.038 -6.391 -12.719 1.00 38.53 83 LEU A N 1
ATOM 652 C CA . LEU A 1 83 ? -10.478 -6.265 -12.515 1.00 38.53 83 LEU A CA 1
ATOM 653 C C . LEU A 1 83 ? -10.989 -7.515 -11.793 1.00 38.53 83 LEU A C 1
ATOM 655 O O . LEU A 1 83 ? -10.498 -8.615 -12.141 1.00 38.53 83 LEU A O 1
#

pLDDT: mean 81.76, std 12.66, range [38.53, 97.0]

Secondary structure (DSSP, 8-state):
-HHHHHHHHHHHHHHHHTTSS-HHHHHHHHHHHHHHHHHHHHHHHHHHHHHHH-TTTHHHHHHHHHH-HHHHHHHHHHHH---

Sequence (83 aa):
MALRSGAMAADTIIRYFSGEIKAAELADSYSRAWEREFRSRLRVALALQGLLLNSKMQDSALRLVHQFPMVGEFLLRKTRGSL

Radius of gyration: 17.97 Å; Cα contacts (8 Å, |Δi|>4): 29; chains: 1; bounding box: 34×20×47 Å

Solvent-accessible surface area (backbone atoms only — not comparable to full-atom values): 4708 Å² total; per-residue (Å²): 107,71,71,59,50,53,54,49,47,52,52,45,51,50,36,38,78,71,63,78,40,53,82,89,46,44,67,58,53,39,48,56,52,50,50,54,56,49,53,55,53,48,52,53,52,52,53,50,47,56,40,67,70,35,80,90,40,33,68,57,44,52,48,49,35,71,74,34,54,67,57,46,50,51,50,48,49,67,69,72,48,82,125